Protein AF-A0A2E0QQ13-F1 (afdb_monomer_lite)

Structure (mmCIF, N/CA/C/O backbone):
data_AF-A0A2E0QQ13-F1
#
_entry.id   AF-A0A2E0QQ13-F1
#
loop_
_atom_site.group_PDB
_atom_site.id
_atom_site.type_symbol
_atom_site.label_atom_id
_atom_site.label_alt_id
_atom_site.label_comp_id
_atom_site.label_asym_id
_atom_site.label_entity_id
_atom_site.label_seq_id
_atom_site.pdbx_PDB_ins_code
_atom_site.Cartn_x
_atom_site.Cartn_y
_atom_site.Cartn_z
_atom_site.occupancy
_atom_site.B_iso_or_equiv
_atom_site.auth_seq_id
_atom_site.auth_co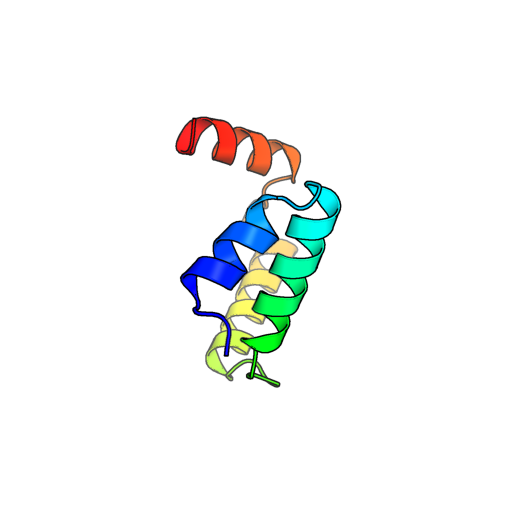mp_id
_atom_site.auth_asym_id
_atom_site.auth_atom_id
_atom_site.pdbx_PDB_model_num
ATOM 1 N N . MET A 1 1 ? 20.383 -15.807 -15.088 1.00 58.34 1 MET A N 1
ATOM 2 C CA . MET A 1 1 ? 19.364 -15.053 -14.331 1.00 58.34 1 MET A CA 1
ATOM 3 C C . MET A 1 1 ? 19.370 -13.641 -14.874 1.00 58.34 1 MET A C 1
ATOM 5 O O . MET A 1 1 ? 20.461 -13.114 -15.056 1.00 58.34 1 MET A O 1
ATOM 9 N N . ALA A 1 2 ? 18.204 -13.082 -15.198 1.00 75.69 2 ALA A N 1
ATOM 10 C CA . ALA A 1 2 ? 18.102 -11.659 -15.512 1.00 75.69 2 ALA A CA 1
ATOM 11 C C . ALA A 1 2 ? 18.554 -10.853 -14.286 1.00 75.69 2 ALA A C 1
ATOM 13 O O . ALA A 1 2 ? 18.305 -11.276 -13.152 1.00 75.69 2 ALA A O 1
ATOM 14 N N . SER A 1 3 ? 19.260 -9.742 -14.491 1.00 93.62 3 SER A N 1
ATOM 15 C CA . SER A 1 3 ? 19.587 -8.855 -13.378 1.00 93.62 3 SER A CA 1
ATOM 16 C C . SER A 1 3 ? 18.314 -8.173 -12.869 1.00 93.62 3 SER A C 1
ATOM 18 O O . SER A 1 3 ? 17.316 -8.071 -13.584 1.00 93.62 3 SER A O 1
ATOM 20 N N . VAL A 1 4 ? 18.342 -7.662 -11.636 1.00 91.00 4 VAL A N 1
ATOM 21 C CA . VAL A 1 4 ? 17.232 -6.852 -11.101 1.00 91.00 4 VAL A CA 1
ATOM 22 C C . VAL A 1 4 ? 16.933 -5.666 -12.026 1.00 91.00 4 VAL A C 1
ATOM 24 O O . VAL A 1 4 ? 15.774 -5.327 -12.244 1.00 91.00 4 VAL A O 1
ATOM 27 N N . THR A 1 5 ? 17.967 -5.074 -12.625 1.00 94.19 5 THR A N 1
ATOM 28 C CA . THR A 1 5 ? 17.835 -3.978 -13.589 1.00 94.19 5 THR A CA 1
ATOM 29 C C . THR A 1 5 ? 17.083 -4.400 -14.849 1.00 94.19 5 THR A C 1
ATOM 31 O O . THR A 1 5 ? 16.219 -3.655 -15.304 1.00 94.19 5 THR A O 1
ATOM 34 N N . ASP A 1 6 ? 17.353 -5.594 -15.380 1.00 94.25 6 ASP A N 1
ATOM 35 C CA . ASP A 1 6 ? 16.651 -6.110 -16.562 1.00 94.25 6 ASP A CA 1
ATOM 36 C C . ASP A 1 6 ? 15.159 -6.321 -16.262 1.00 94.25 6 ASP A C 1
ATOM 38 O O . ASP A 1 6 ? 14.304 -5.875 -17.021 1.00 94.25 6 ASP A O 1
ATOM 42 N N . ILE A 1 7 ? 14.837 -6.887 -15.093 1.00 93.50 7 ILE A N 1
ATOM 43 C CA . ILE A 1 7 ? 13.450 -7.106 -14.647 1.00 93.50 7 ILE A CA 1
ATOM 44 C C . ILE A 1 7 ? 12.700 -5.777 -14.478 1.00 93.50 7 ILE A C 1
ATOM 46 O O . ILE A 1 7 ? 11.535 -5.666 -14.861 1.00 93.50 7 ILE A O 1
ATOM 50 N N . ILE A 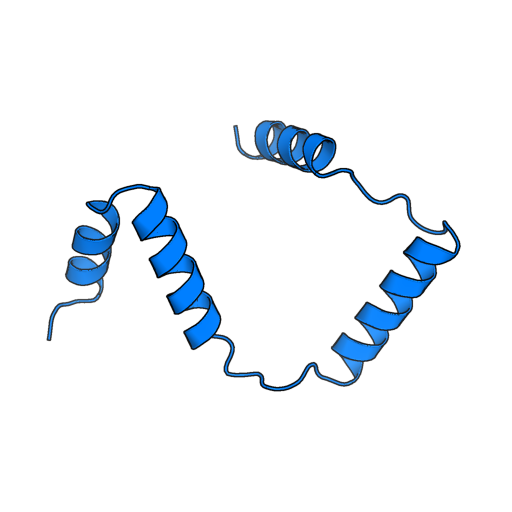1 8 ? 13.357 -4.758 -13.915 1.00 94.62 8 ILE A N 1
ATOM 51 C CA . ILE A 1 8 ? 12.770 -3.420 -13.769 1.00 94.62 8 ILE A CA 1
ATOM 52 C C . ILE A 1 8 ? 12.491 -2.810 -15.142 1.00 94.62 8 ILE A C 1
ATOM 54 O O . ILE A 1 8 ? 11.400 -2.285 -15.361 1.00 94.62 8 ILE A O 1
ATOM 58 N N . ASN A 1 9 ? 13.451 -2.885 -16.065 1.00 94.31 9 ASN A N 1
ATOM 59 C CA . ASN A 1 9 ? 13.285 -2.339 -17.408 1.00 94.31 9 ASN A CA 1
ATOM 60 C C . ASN A 1 9 ? 12.104 -2.998 -18.122 1.00 94.31 9 ASN A C 1
ATOM 62 O O . ASN A 1 9 ? 11.235 -2.288 -18.627 1.00 94.31 9 ASN A O 1
ATOM 66 N N . ASP A 1 10 ? 12.009 -4.326 -18.072 1.00 94.38 10 ASP A N 1
ATOM 67 C CA . ASP A 1 10 ? 10.900 -5.070 -18.667 1.00 94.38 10 ASP A CA 1
ATOM 68 C C . ASP A 1 10 ? 9.558 -4.675 -18.034 1.00 94.38 10 ASP A C 1
ATOM 70 O O . ASP A 1 10 ? 8.604 -4.349 -18.745 1.00 94.38 10 ASP A O 1
ATOM 74 N N . ALA A 1 11 ? 9.490 -4.590 -16.702 1.00 94.88 11 ALA A N 1
ATOM 75 C CA . ALA A 1 11 ? 8.288 -4.169 -15.987 1.00 94.88 11 ALA A CA 1
ATOM 76 C C . ALA A 1 11 ? 7.835 -2.751 -16.374 1.00 94.88 11 ALA A C 1
ATOM 78 O O . ALA A 1 11 ? 6.637 -2.489 -16.489 1.00 94.88 11 ALA A O 1
ATOM 79 N N . LEU A 1 12 ? 8.769 -1.826 -16.611 1.00 96.00 12 LEU A N 1
ATOM 80 C CA . LEU A 1 12 ? 8.449 -0.451 -17.003 1.00 96.00 12 LEU A CA 1
ATOM 81 C C . LEU A 1 12 ? 7.884 -0.343 -18.427 1.00 96.00 12 LEU A C 1
ATOM 83 O O . LEU A 1 12 ? 7.164 0.619 -18.707 1.00 96.00 12 LEU A O 1
ATOM 87 N N . THR A 1 13 ? 8.137 -1.327 -19.297 1.00 96.75 13 THR A N 1
ATOM 88 C CA . THR A 1 13 ? 7.549 -1.367 -20.650 1.00 96.75 13 THR A CA 1
ATOM 89 C C . THR A 1 13 ? 6.086 -1.816 -20.677 1.00 96.75 13 THR A C 1
ATOM 91 O O . THR A 1 13 ? 5.385 -1.559 -21.657 1.00 96.75 13 THR A O 1
ATOM 94 N N . LEU A 1 14 ? 5.594 -2.448 -19.607 1.00 96.44 14 LEU A N 1
ATOM 95 C CA . LEU A 1 14 ? 4.224 -2.957 -19.543 1.00 96.44 14 LEU A CA 1
ATOM 96 C C . LEU A 1 14 ? 3.181 -1.823 -19.556 1.00 96.44 14 LEU A C 1
ATOM 98 O O . LEU A 1 14 ? 3.455 -0.722 -19.062 1.00 96.44 14 LEU A O 1
ATOM 102 N N . PRO A 1 15 ? 1.948 -2.077 -20.033 1.00 97.75 15 PRO A N 1
ATOM 103 C CA . PRO A 1 15 ? 0.815 -1.174 -19.847 1.00 97.75 15 PRO A CA 1
ATOM 104 C C . PRO A 1 15 ? 0.590 -0.806 -18.375 1.00 97.75 15 PRO A C 1
ATOM 106 O O . PRO A 1 15 ? 0.885 -1.576 -17.463 1.00 97.75 15 PRO A O 1
ATOM 109 N N . ARG A 1 16 ? 0.019 0.378 -18.113 1.00 94.06 16 ARG A N 1
ATOM 110 C CA . ARG A 1 16 ? -0.188 0.880 -16.740 1.00 94.06 16 ARG A CA 1
ATOM 111 C C . ARG A 1 16 ? -0.984 -0.089 -15.855 1.00 94.06 16 ARG A C 1
ATOM 113 O O . ARG A 1 16 ? -0.652 -0.215 -14.680 1.00 94.06 16 ARG A O 1
ATOM 120 N N . SER A 1 17 ? -2.024 -0.723 -16.399 1.00 93.50 17 SER A N 1
ATOM 121 C CA . SER A 1 17 ? -2.829 -1.731 -15.693 1.00 93.50 17 SER A CA 1
ATOM 122 C C . SER A 1 17 ? -1.967 -2.891 -15.208 1.00 93.50 17 SER A C 1
ATOM 124 O O . SER A 1 17 ? -2.041 -3.282 -14.047 1.00 93.50 17 SER A O 1
ATOM 126 N N . ASP A 1 18 ? -1.094 -3.371 -16.084 1.00 96.00 18 ASP A N 1
ATOM 127 C CA . ASP A 1 18 ? -0.307 -4.580 -15.882 1.00 96.00 18 ASP A CA 1
ATOM 128 C C . ASP A 1 18 ? 0.854 -4.299 -14.929 1.00 96.00 18 ASP A C 1
ATOM 130 O O . ASP A 1 18 ? 1.150 -5.113 -14.059 1.00 96.00 18 ASP A O 1
ATOM 134 N N . ARG A 1 19 ? 1.435 -3.092 -14.994 1.00 96.56 19 ARG A N 1
ATOM 135 C CA . ARG A 1 19 ? 2.367 -2.602 -13.966 1.00 96.56 19 ARG A CA 1
ATOM 136 C C . ARG A 1 19 ? 1.714 -2.520 -12.594 1.00 96.56 19 ARG A C 1
ATOM 138 O O . ARG A 1 19 ? 2.343 -2.882 -11.608 1.00 96.56 19 ARG A O 1
ATOM 145 N N . GLY A 1 20 ? 0.471 -2.041 -12.526 1.00 92.56 20 GLY A N 1
ATOM 146 C CA . GLY A 1 20 ? -0.288 -1.983 -11.276 1.00 92.56 20 GLY A CA 1
ATOM 147 C C . GLY A 1 20 ? -0.517 -3.373 -10.687 1.00 92.56 20 GLY A C 1
ATOM 148 O O . GLY A 1 20 ? -0.260 -3.589 -9.506 1.00 92.56 20 GLY A O 1
ATOM 149 N N . TYR A 1 21 ? -0.919 -4.325 -11.528 1.00 93.56 21 TYR A N 1
ATOM 150 C CA . TYR A 1 21 ? -1.094 -5.720 -11.133 1.00 93.56 21 TYR A CA 1
ATOM 151 C C . TYR A 1 21 ? 0.222 -6.370 -10.674 1.00 93.56 21 TYR A C 1
ATOM 153 O O . TYR A 1 21 ? 0.264 -7.001 -9.620 1.00 93.56 21 TYR A O 1
ATOM 161 N N . LEU A 1 22 ? 1.314 -6.174 -11.420 1.00 94.94 22 LEU A N 1
ATOM 162 C CA . LEU A 1 22 ? 2.638 -6.677 -11.049 1.00 94.94 22 LEU A CA 1
ATOM 163 C C . LEU A 1 22 ? 3.114 -6.085 -9.717 1.00 94.94 22 LEU A C 1
ATOM 165 O O . LEU A 1 22 ? 3.583 -6.823 -8.857 1.00 94.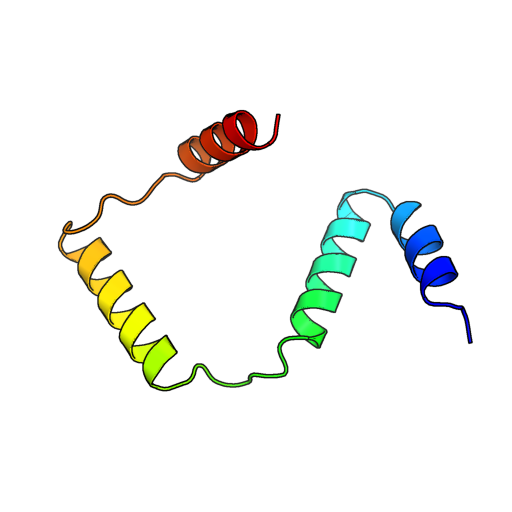94 22 LEU A O 1
ATOM 169 N N . ALA A 1 23 ? 2.958 -4.773 -9.521 1.00 94.19 23 ALA A N 1
ATOM 170 C CA . ALA A 1 23 ? 3.309 -4.113 -8.268 1.00 94.19 23 ALA A CA 1
ATOM 171 C C . ALA A 1 23 ? 2.516 -4.686 -7.086 1.00 94.19 23 ALA A C 1
ATOM 173 O O . ALA A 1 23 ? 3.105 -4.970 -6.048 1.00 94.19 23 ALA A O 1
ATOM 174 N N . GLN A 1 24 ? 1.211 -4.923 -7.256 1.00 90.62 24 GLN A N 1
ATOM 175 C CA . GLN A 1 24 ? 0.390 -5.569 -6.234 1.00 90.62 24 GLN A CA 1
ATOM 176 C C . GLN A 1 24 ? 0.924 -6.965 -5.883 1.00 90.62 24 GLN A C 1
ATOM 178 O O . GLN A 1 24 ? 1.092 -7.266 -4.708 1.00 90.62 24 GLN A O 1
ATOM 183 N N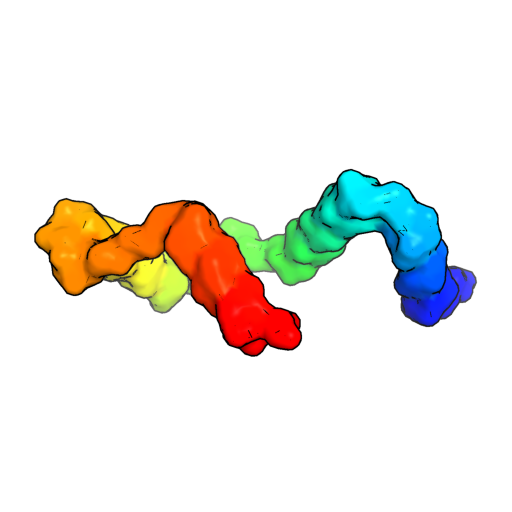 . LYS A 1 25 ? 1.241 -7.800 -6.880 1.00 92.69 25 LYS A N 1
ATOM 184 C CA . LYS A 1 25 ? 1.765 -9.154 -6.634 1.00 92.69 25 LYS A CA 1
ATOM 185 C C . LYS A 1 25 ? 3.130 -9.152 -5.955 1.00 92.69 25 LYS A C 1
ATOM 187 O O . LYS A 1 25 ? 3.385 -10.005 -5.113 1.00 92.69 25 LYS A O 1
ATOM 192 N N . LEU A 1 26 ? 3.987 -8.190 -6.289 1.00 91.50 26 LEU A N 1
ATOM 193 C CA . LEU A 1 26 ? 5.269 -8.014 -5.610 1.00 91.50 26 LEU A CA 1
ATOM 194 C C . LEU A 1 26 ? 5.075 -7.589 -4.151 1.00 91.50 26 LEU A C 1
ATOM 196 O O . LEU A 1 26 ? 5.734 -8.146 -3.283 1.00 91.50 26 LEU A O 1
ATOM 200 N N . ILE A 1 27 ? 4.149 -6.668 -3.865 1.00 87.94 27 ILE A N 1
ATOM 201 C CA . ILE A 1 27 ? 3.807 -6.279 -2.487 1.00 87.94 27 ILE A CA 1
ATOM 202 C C . ILE A 1 27 ? 3.273 -7.486 -1.706 1.00 87.94 27 ILE A C 1
ATOM 204 O O . ILE A 1 27 ? 3.792 -7.780 -0.638 1.00 87.94 27 ILE A O 1
ATOM 208 N N . GLU A 1 28 ? 2.318 -8.231 -2.273 1.00 84.31 28 GLU A N 1
ATOM 209 C CA . GLU A 1 28 ? 1.779 -9.457 -1.664 1.00 84.31 28 GLU A CA 1
ATOM 210 C C . GLU A 1 28 ? 2.881 -10.493 -1.385 1.00 84.31 28 GLU A C 1
ATOM 212 O O . GLU A 1 28 ? 2.844 -11.160 -0.362 1.00 84.31 28 GLU A O 1
ATOM 217 N N . SER A 1 29 ? 3.887 -10.611 -2.260 1.00 86.12 29 SER A N 1
ATOM 218 C CA . SER A 1 29 ? 5.012 -11.536 -2.051 1.00 86.12 29 SER A CA 1
ATOM 219 C C . SER A 1 29 ? 6.002 -11.103 -0.965 1.00 86.12 29 SER A C 1
ATOM 221 O O . SER A 1 29 ? 6.830 -11.907 -0.551 1.00 86.12 29 SER A O 1
ATOM 223 N N . LEU A 1 30 ? 5.966 -9.831 -0.556 1.00 83.00 30 LEU A N 1
ATOM 224 C CA . LEU A 1 30 ? 6.797 -9.285 0.521 1.00 83.00 30 LEU A CA 1
ATOM 225 C C . LEU A 1 30 ? 6.077 -9.314 1.873 1.00 83.00 30 LEU A C 1
ATOM 227 O O . LEU A 1 30 ? 6.737 -9.261 2.912 1.00 83.00 30 LEU A O 1
ATOM 231 N N . ASP A 1 31 ? 4.746 -9.398 1.866 1.00 74.94 31 ASP A N 1
ATOM 232 C CA . ASP A 1 31 ? 3.931 -9.623 3.056 1.00 74.94 31 ASP A CA 1
ATOM 233 C C . ASP A 1 31 ? 4.020 -11.101 3.483 1.00 74.94 31 ASP A C 1
ATOM 235 O O . ASP A 1 31 ? 3.062 -11.860 3.420 1.00 74.94 31 ASP A O 1
ATOM 239 N N . ASP A 1 32 ? 5.190 -11.502 3.992 1.00 59.94 32 ASP A N 1
ATOM 240 C CA . ASP A 1 32 ? 5.414 -12.777 4.706 1.00 59.94 32 ASP A CA 1
ATOM 241 C C . ASP A 1 32 ? 4.749 -12.794 6.106 1.00 59.94 32 ASP A C 1
ATOM 243 O O . ASP A 1 32 ? 4.954 -13.705 6.912 1.00 59.94 32 ASP A O 1
ATOM 247 N N . ARG A 1 33 ? 3.980 -11.754 6.451 1.00 61.00 33 ARG A N 1
ATOM 248 C CA . ARG A 1 33 ? 3.296 -11.628 7.739 1.00 61.00 33 ARG A CA 1
ATOM 249 C C . ARG A 1 33 ? 1.855 -12.100 7.600 1.00 61.00 33 ARG A C 1
ATOM 251 O O . ARG A 1 33 ? 0.956 -11.300 7.372 1.00 61.00 33 ARG A O 1
ATOM 258 N N . ASP A 1 34 ? 1.652 -13.396 7.823 1.00 59.12 34 ASP A N 1
ATOM 259 C CA . ASP A 1 34 ? 0.318 -14.006 7.940 1.00 59.12 34 ASP A CA 1
ATOM 260 C C . ASP A 1 34 ? -0.499 -13.453 9.130 1.00 59.12 34 ASP A C 1
ATOM 262 O O . ASP A 1 34 ? -1.702 -13.686 9.213 1.00 59.12 34 ASP A O 1
ATOM 266 N N . ASP A 1 35 ? 0.109 -12.670 10.030 1.00 70.81 35 ASP A N 1
ATOM 267 C CA . ASP A 1 35 ? -0.582 -12.059 11.161 1.00 70.81 35 ASP A CA 1
ATOM 268 C C . ASP A 1 35 ? -0.049 -10.663 11.510 1.00 70.81 35 ASP A C 1
ATOM 270 O O . ASP A 1 35 ? 1.159 -10.429 11.601 1.00 70.81 35 ASP A O 1
ATOM 274 N N . PHE A 1 36 ? -0.974 -9.742 11.797 1.00 75.69 36 PHE A N 1
ATOM 275 C CA . PHE A 1 36 ? -0.665 -8.518 12.536 1.00 75.69 36 PHE A CA 1
ATOM 276 C C . PHE A 1 36 ? -0.132 -8.884 13.929 1.00 75.69 36 PHE A C 1
ATOM 278 O O . PHE A 1 36 ? -0.724 -9.717 14.628 1.00 75.69 36 PHE A O 1
ATOM 285 N N . THR A 1 37 ? 0.940 -8.221 14.361 1.00 83.38 37 THR A N 1
ATOM 286 C CA . THR A 1 37 ? 1.390 -8.260 15.760 1.00 83.38 37 THR A CA 1
ATOM 287 C C . THR A 1 37 ? 0.281 -7.769 16.697 1.00 83.38 37 THR A C 1
ATOM 289 O O . THR A 1 37 ? -0.611 -7.023 16.287 1.00 83.38 37 THR A O 1
ATOM 292 N N . ASP A 1 38 ? 0.329 -8.147 17.976 1.00 84.38 38 ASP A N 1
ATOM 293 C CA . ASP A 1 38 ? -0.672 -7.703 18.959 1.00 84.38 38 ASP A CA 1
ATOM 294 C C . ASP A 1 38 ? -0.739 -6.168 19.073 1.00 84.38 38 ASP A C 1
ATOM 296 O O . ASP A 1 38 ? -1.814 -5.598 19.261 1.00 84.38 38 ASP A O 1
ATOM 300 N N . GLU A 1 39 ? 0.394 -5.483 18.890 1.00 87.69 39 GLU A N 1
ATOM 301 C CA . GLU A 1 39 ? 0.468 -4.019 18.874 1.00 87.69 39 GLU A CA 1
ATOM 302 C C . GLU A 1 39 ? -0.198 -3.412 17.627 1.00 87.69 39 GLU A C 1
ATOM 304 O O . GLU A 1 39 ? -0.935 -2.422 17.724 1.00 87.69 39 GLU A O 1
ATOM 309 N N . GLU A 1 40 ? 0.004 -4.018 16.453 1.00 86.31 40 GLU A N 1
ATOM 310 C CA . GLU A 1 40 ? -0.675 -3.620 15.216 1.00 86.31 40 GLU A CA 1
ATOM 311 C C . GLU A 1 40 ? -2.191 -3.852 15.330 1.00 86.31 40 GLU A C 1
ATOM 313 O O . GLU A 1 40 ? -2.965 -2.956 14.986 1.00 86.31 40 GLU A O 1
ATOM 318 N N . LYS A 1 41 ? -2.627 -4.988 15.897 1.00 87.56 41 LYS A N 1
ATOM 319 C CA . LYS A 1 41 ? -4.047 -5.287 16.168 1.00 87.56 41 LYS A CA 1
ATOM 320 C C . LYS A 1 41 ? -4.664 -4.254 17.110 1.00 87.56 41 LYS A C 1
ATOM 322 O O . LYS A 1 41 ? -5.661 -3.629 16.756 1.00 87.56 41 LYS A O 1
ATOM 327 N N . ALA A 1 42 ? -4.025 -3.985 18.250 1.00 91.00 42 ALA A N 1
ATOM 328 C CA . ALA A 1 42 ? -4.492 -2.981 19.207 1.00 91.00 42 ALA A CA 1
ATOM 329 C C . ALA A 1 42 ? -4.577 -1.575 18.586 1.00 91.00 42 ALA A C 1
ATOM 331 O O . ALA A 1 42 ? -5.503 -0.808 18.862 1.00 91.00 42 ALA A O 1
ATOM 332 N N . THR A 1 43 ? -3.630 -1.233 17.708 1.00 93.12 43 THR A N 1
ATOM 333 C CA . THR A 1 43 ? -3.642 0.037 16.974 1.00 93.12 43 THR A CA 1
ATOM 334 C C . THR A 1 43 ? -4.804 0.116 15.989 1.00 93.12 43 THR A C 1
ATOM 336 O O . THR A 1 43 ? -5.465 1.156 15.915 1.00 93.12 43 THR A O 1
ATOM 339 N N . LEU A 1 44 ? -5.061 -0.953 15.233 1.00 90.06 44 LEU A N 1
ATOM 340 C CA . LEU A 1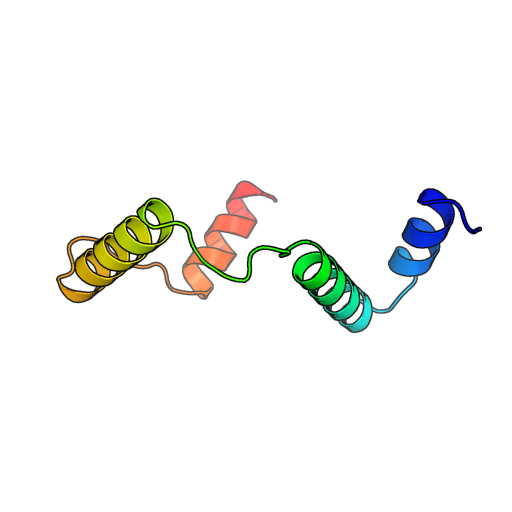 44 ? -6.175 -1.025 14.287 1.00 90.06 44 LEU A CA 1
ATOM 341 C C . LEU A 1 44 ? -7.526 -0.950 15.004 1.00 90.06 44 LEU A C 1
ATOM 343 O O . LEU A 1 44 ? -8.388 -0.182 14.575 1.00 90.06 44 LEU A O 1
ATOM 347 N N . ASP A 1 45 ? -7.683 -1.658 16.123 1.00 92.31 45 ASP A N 1
ATOM 348 C CA . ASP A 1 45 ? -8.897 -1.622 16.941 1.00 92.31 45 ASP A CA 1
ATOM 349 C C . ASP A 1 45 ? -9.153 -0.222 17.501 1.00 92.31 45 ASP A C 1
ATOM 351 O O . ASP A 1 45 ? -10.248 0.324 17.335 1.00 92.31 45 ASP A O 1
ATOM 355 N N . ARG A 1 46 ? -8.124 0.413 18.084 1.00 94.25 46 ARG A N 1
ATOM 356 C CA . ARG A 1 46 ? -8.215 1.795 18.575 1.00 94.25 46 ARG A CA 1
ATOM 357 C C . ARG A 1 46 ? -8.629 2.752 17.458 1.00 94.25 46 ARG A C 1
ATOM 359 O O . ARG A 1 46 ? -9.576 3.512 17.632 1.00 94.25 46 ARG A O 1
ATOM 366 N N . ARG A 1 47 ? -7.968 2.695 16.297 1.00 91.69 47 ARG A N 1
ATOM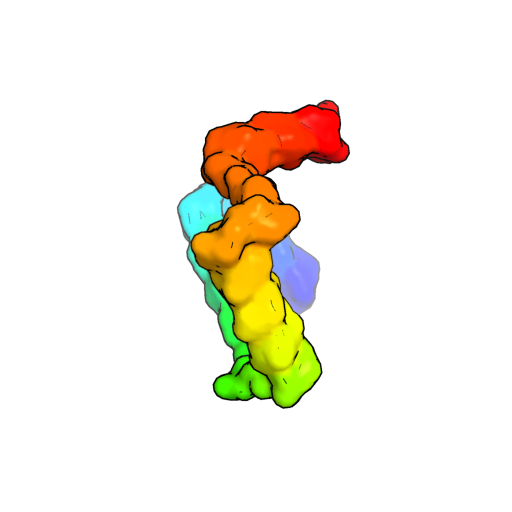 367 C CA . ARG A 1 47 ? -8.295 3.558 15.147 1.00 91.69 47 ARG A CA 1
ATOM 368 C C . ARG A 1 47 ? -9.700 3.297 14.610 1.00 91.69 47 ARG A C 1
ATOM 370 O O . ARG A 1 47 ? -10.393 4.236 14.228 1.00 91.69 47 ARG A O 1
ATOM 377 N N . SER A 1 48 ? -10.139 2.038 14.576 1.00 91.06 48 SER A N 1
ATOM 378 C CA . SER A 1 48 ? -11.509 1.703 14.187 1.00 91.06 48 SER A CA 1
ATOM 379 C C . SER A 1 48 ? -12.522 2.297 15.155 1.00 91.06 48 SER A C 1
ATOM 381 O O . SER A 1 48 ? -13.577 2.742 14.703 1.00 91.06 48 SER A O 1
ATOM 383 N N . GLN A 1 49 ? -12.228 2.285 16.454 1.00 93.56 49 GLN A N 1
ATOM 384 C CA . GLN A 1 49 ? -13.110 2.850 17.462 1.00 93.56 49 GLN A CA 1
ATOM 385 C C . GLN A 1 49 ? -13.181 4.375 17.340 1.00 93.56 49 GLN A C 1
ATOM 387 O O . GLN A 1 49 ? -14.284 4.902 17.248 1.00 93.56 49 GLN A O 1
ATOM 392 N N . GLU A 1 50 ? -12.033 5.042 17.188 1.00 94.19 50 GLU A N 1
ATOM 393 C CA . GLU A 1 50 ? -11.936 6.494 16.972 1.00 94.19 50 GLU A CA 1
ATOM 394 C C . GLU A 1 50 ? -12.721 6.969 15.737 1.00 94.19 50 GLU A C 1
ATOM 396 O O . GLU A 1 50 ? -13.278 8.065 15.714 1.00 94.19 50 GLU A O 1
ATOM 401 N N . MET A 1 51 ? -12.772 6.153 14.679 1.00 90.62 51 MET A N 1
ATOM 402 C CA . MET A 1 51 ? -13.593 6.449 13.500 1.00 90.62 51 MET A CA 1
ATOM 403 C C . MET A 1 51 ? -15.091 6.249 13.766 1.00 90.62 51 MET A C 1
ATOM 405 O O . MET A 1 51 ? -15.912 6.989 13.232 1.00 90.62 51 MET A O 1
ATOM 409 N N . LYS A 1 52 ? -15.467 5.241 14.565 1.00 90.50 52 LYS A N 1
ATOM 410 C CA . LYS A 1 52 ? -16.874 4.926 14.876 1.00 90.50 52 LYS A CA 1
ATOM 411 C C . LYS A 1 52 ? -17.497 5.922 15.846 1.00 90.50 52 LYS A C 1
ATOM 413 O O . LYS A 1 52 ? -18.678 6.226 15.714 1.00 90.50 52 LYS A O 1
ATOM 418 N N . ASP A 1 53 ? -16.732 6.381 16.830 1.00 94.75 53 ASP A N 1
ATOM 419 C CA . ASP A 1 53 ? -17.191 7.347 17.830 1.00 94.75 53 ASP A CA 1
ATOM 420 C C . ASP A 1 53 ? -17.012 8.810 17.393 1.00 94.75 53 ASP A C 1
ATOM 422 O O . ASP A 1 53 ? -17.487 9.716 18.077 1.00 94.75 53 ASP A O 1
ATOM 426 N N . GLY A 1 54 ? -16.390 9.038 16.231 1.00 91.06 54 GLY A N 1
ATOM 427 C CA . GLY A 1 54 ? -16.196 10.365 15.654 1.00 91.06 54 GLY A CA 1
ATOM 428 C C . GLY A 1 54 ? -15.050 11.156 16.286 1.00 91.06 54 GLY A C 1
ATOM 429 O O . GLY A 1 54 ? -14.944 12.356 16.040 1.00 91.06 54 GLY A O 1
ATOM 430 N N . THR A 1 55 ? -14.184 10.508 17.074 1.00 93.88 55 THR A N 1
ATOM 431 C CA . THR A 1 55 ? -12.945 11.106 17.597 1.00 93.88 55 THR A CA 1
ATOM 432 C C . THR A 1 55 ? -12.026 11.577 16.472 1.00 93.88 55 THR A C 1
ATOM 434 O O . THR A 1 55 ? -11.317 12.573 16.624 1.00 93.88 55 THR A O 1
ATOM 437 N N . VAL A 1 56 ? -12.043 10.886 15.330 1.00 90.12 56 VAL A N 1
ATOM 438 C CA . VAL A 1 56 ? -11.320 11.297 14.123 1.00 90.12 56 VAL A CA 1
ATOM 439 C C . VAL A 1 56 ? -12.268 11.471 12.944 1.00 90.12 56 VAL A C 1
ATOM 441 O O . VAL A 1 56 ? -13.194 10.686 12.748 1.00 90.12 56 VAL A O 1
ATOM 444 N N . GLU A 1 57 ? -12.000 12.484 12.121 1.00 88.25 57 GLU A N 1
ATOM 445 C CA . GLU A 1 57 ? -12.714 12.706 10.865 1.00 88.25 57 GLU A CA 1
ATOM 446 C C . GLU A 1 57 ? -11.955 12.016 9.717 1.00 88.25 57 GLU A C 1
ATOM 448 O O . GLU A 1 57 ? -10.834 12.420 9.385 1.00 88.25 57 GLU A O 1
ATOM 453 N N . PRO A 1 58 ? -12.506 10.944 9.118 1.00 84.94 58 PRO A N 1
ATOM 454 C CA . PRO A 1 58 ? -11.854 10.265 8.011 1.00 84.94 58 PRO A CA 1
ATOM 455 C C . PRO A 1 58 ? -11.901 11.123 6.744 1.00 84.94 58 PRO A C 1
ATOM 457 O O . PRO A 1 58 ? -12.886 11.801 6.456 1.00 84.94 58 PRO A O 1
ATOM 460 N N . LEU A 1 59 ? -10.851 11.033 5.930 1.00 88.19 59 LEU A N 1
ATOM 461 C CA . LEU A 1 59 ? -10.845 11.644 4.606 1.00 88.19 59 LEU A CA 1
ATOM 462 C C . LEU A 1 59 ? -11.607 10.769 3.613 1.00 88.19 59 LEU A C 1
ATOM 464 O O . LEU A 1 59 ? -11.417 9.553 3.539 1.00 88.19 59 LEU A O 1
ATOM 468 N N . THR A 1 60 ? -12.412 11.406 2.771 1.00 89.25 60 THR A N 1
ATOM 469 C CA . THR A 1 60 ? -12.928 10.771 1.560 1.00 89.25 60 THR A CA 1
ATOM 470 C C . THR A 1 60 ? -11.788 10.479 0.585 1.00 89.25 60 THR A C 1
ATOM 472 O O . THR A 1 60 ? -10.761 11.164 0.558 1.00 89.25 60 THR A O 1
ATOM 475 N N . LEU A 1 61 ? -11.993 9.489 -0.285 1.00 84.06 61 LEU A N 1
ATOM 476 C CA . LEU A 1 61 ? -11.027 9.149 -1.330 1.00 84.06 61 LEU A CA 1
ATOM 477 C C . LEU A 1 61 ? -10.687 10.352 -2.230 1.00 84.06 61 LEU A C 1
ATOM 479 O O . LEU A 1 61 ? -9.544 10.497 -2.658 1.00 84.06 61 LEU A O 1
ATOM 483 N N . GLU A 1 62 ? -11.654 11.228 -2.507 1.00 90.31 62 GLU A N 1
ATOM 484 C CA . GLU A 1 62 ? -11.428 12.430 -3.316 1.00 90.31 62 GLU A CA 1
ATOM 485 C C . GLU A 1 62 ? -10.595 13.483 -2.573 1.00 90.31 62 GLU A C 1
ATOM 487 O O . GLU A 1 62 ? -9.649 14.021 -3.152 1.00 90.31 62 GLU A O 1
ATOM 492 N N . GLN A 1 63 ? -10.860 13.708 -1.279 1.00 90.50 63 GLN A N 1
ATOM 493 C CA . GLN A 1 63 ? -10.020 14.573 -0.441 1.00 90.50 63 GLN A CA 1
ATOM 494 C C . GLN A 1 63 ? -8.581 14.046 -0.374 1.00 90.50 63 GLN A C 1
ATOM 496 O O . GLN A 1 63 ? -7.636 14.815 -0.544 1.00 90.50 63 GLN A O 1
ATOM 501 N N . LEU A 1 64 ? -8.408 12.729 -0.219 1.00 89.62 64 LEU A N 1
ATOM 502 C CA . LEU A 1 64 ? -7.090 12.096 -0.219 1.00 89.62 64 LEU A CA 1
ATOM 503 C C . LEU A 1 64 ? -6.360 12.305 -1.554 1.00 89.62 64 LEU A C 1
ATOM 505 O O . LEU A 1 64 ? -5.208 12.736 -1.570 1.00 89.62 64 LEU A O 1
ATOM 509 N N . LYS A 1 65 ? -7.024 12.052 -2.690 1.00 86.88 65 LYS A N 1
ATOM 510 C CA . LYS A 1 65 ? -6.441 12.272 -4.027 1.00 86.88 65 LYS A CA 1
ATOM 511 C C . LYS A 1 65 ? -6.013 13.723 -4.233 1.00 86.88 65 LYS A C 1
ATOM 513 O O . LYS A 1 65 ? -4.966 13.964 -4.832 1.00 86.88 65 LYS A O 1
ATOM 518 N N . GLN A 1 66 ? -6.810 14.682 -3.765 1.00 90.00 66 GLN A N 1
ATOM 519 C CA . GLN A 1 66 ? -6.469 16.099 -3.847 1.00 90.00 66 GLN A CA 1
ATOM 520 C C . GLN A 1 66 ? -5.229 16.423 -3.008 1.00 90.00 66 GLN A C 1
ATOM 522 O O . GLN A 1 66 ? -4.320 17.087 -3.499 1.00 90.00 66 GLN A O 1
ATOM 527 N N . GLN A 1 67 ? -5.152 15.903 -1.785 1.00 86.81 67 GLN A N 1
ATOM 528 C CA . GLN A 1 67 ? -4.023 16.134 -0.885 1.00 86.81 67 GLN A CA 1
ATOM 529 C C . GLN A 1 67 ? -2.716 15.545 -1.435 1.00 86.81 67 GLN A C 1
ATOM 531 O O . GLN A 1 67 ? -1.682 16.208 -1.429 1.00 86.81 67 GLN A O 1
ATOM 536 N N . VAL A 1 68 ? -2.770 14.335 -2.000 1.00 87.62 68 VAL A N 1
ATOM 537 C CA . VAL A 1 68 ? -1.618 13.694 -2.657 1.00 87.62 68 VAL A CA 1
ATOM 538 C C . VAL A 1 68 ? -1.145 14.503 -3.868 1.00 87.62 68 VAL A C 1
ATOM 540 O O . VAL A 1 68 ? 0.055 14.688 -4.039 1.00 87.62 68 VAL A O 1
ATOM 543 N N . ARG A 1 69 ? -2.067 15.028 -4.687 1.00 83.44 69 ARG A N 1
ATOM 544 C CA . ARG A 1 69 ? -1.723 15.889 -5.835 1.00 83.44 69 ARG A CA 1
ATOM 545 C C . ARG A 1 69 ? -1.035 17.188 -5.421 1.00 83.44 69 ARG A C 1
ATOM 547 O O . ARG A 1 69 ? -0.169 17.641 -6.150 1.00 83.44 69 ARG A O 1
ATOM 554 N N . VAL A 1 70 ? -1.428 17.777 -4.291 1.00 80.25 70 VAL A N 1
ATOM 555 C CA . VAL A 1 70 ? -0.815 19.007 -3.759 1.00 80.25 70 VAL A CA 1
ATOM 556 C C . VAL A 1 70 ? 0.567 18.739 -3.157 1.00 80.25 70 VAL A C 1
ATOM 558 O O . VAL A 1 70 ? 1.440 19.591 -3.247 1.00 80.25 70 VAL A O 1
ATOM 561 N N . ASN A 1 71 ? 0.774 17.567 -2.553 1.00 73.44 71 ASN A N 1
ATOM 562 C CA . ASN A 1 71 ? 2.020 17.248 -1.849 1.00 73.44 71 ASN A CA 1
ATOM 563 C C . ASN A 1 71 ? 3.097 16.597 -2.736 1.00 73.44 71 ASN A C 1
ATOM 565 O O . ASN A 1 71 ? 4.262 16.585 -2.346 1.00 73.44 71 ASN A O 1
ATOM 569 N N . LEU A 1 72 ? 2.721 16.010 -3.877 1.00 62.50 72 LEU A N 1
ATOM 570 C CA . LEU A 1 72 ? 3.629 15.297 -4.792 1.00 62.50 72 LEU A CA 1
ATOM 571 C C . LEU A 1 72 ? 3.660 15.878 -6.219 1.00 62.50 72 LEU A C 1
ATOM 573 O O . LEU A 1 72 ? 4.316 15.297 -7.085 1.00 62.50 72 LEU A O 1
ATOM 577 N N . GLY A 1 73 ? 2.917 16.957 -6.478 1.00 49.81 73 GLY A N 1
ATOM 578 C CA . GLY A 1 73 ? 2.933 17.710 -7.738 1.00 49.81 73 GLY A CA 1
ATOM 579 C C . GLY A 1 73 ? 3.750 18.983 -7.606 1.00 49.81 73 GLY A C 1
ATOM 580 O O . GLY A 1 73 ? 4.380 19.356 -8.618 1.00 49.81 73 GLY A O 1
#

Secondary structure (DSSP, 8-state):
---HHHHHHHHHHS-HHHHHHHHHHHHHHH---SS--HHHHHHHHHHHHHHHTTSS-PPPHHHHHHHHHHHH-

Sequence (73 aa):
MASVTDIINDALTLPRSDRGYLAQKLIESLDDRDDFTDEEKATLDRRSQEMKDGTVEPLTLEQLKQQVRVNLG

pLDDT: mean 87.07, std 10.32, range [49.81, 97.75]

Radius of gyration: 18.26 Å; chains: 1; bounding box: 37×34×40 Å

Foldseek 3Di:
DDDPVRVVVVLVPDDPVVVVVVVVVVVVVVCPPPDDDPVRVVVVVVVVVCVVVVVDDDDDPVSVVVVCVVVVD